Protein AF-A0AA36MWI6-F1 (afdb_monomer_lite)

Radius of gyration: 16.47 Å; chains: 1; bounding box: 40×30×45 Å

Foldseek 3Di:
DDFDWDDDPVDTHGPPDDDDDDDPDPVVLQPAWDKDADPPDPDDGRDQAIFTHRCVVVVVVCVPDHVQDKDKDWDWTFGQDPPPGTDGTDTDMDIDGDPPDDDDDDDDDDDDDD

Structure (mmCIF, N/CA/C/O backbone):
data_AF-A0AA36MWI6-F1
#
_entry.id   AF-A0AA36MWI6-F1
#
loop_
_atom_site.group_PDB
_atom_site.id
_atom_site.type_symbol
_atom_site.label_atom_id
_atom_site.label_alt_id
_atom_site.label_comp_id
_atom_site.label_asym_id
_atom_site.label_entity_id
_atom_site.labe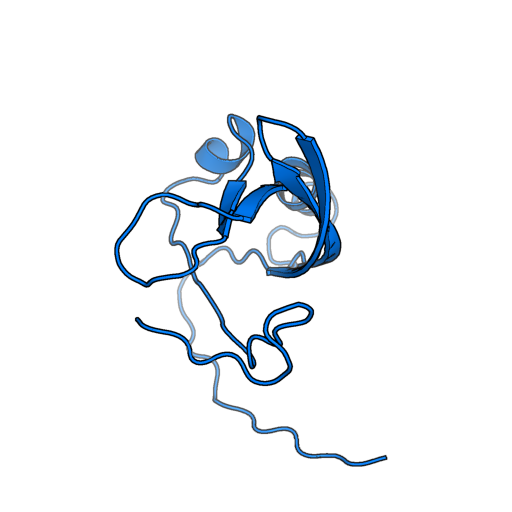l_seq_id
_atom_site.pdbx_PDB_ins_code
_atom_site.Cartn_x
_atom_site.Cartn_y
_atom_site.Cartn_z
_atom_site.occupancy
_atom_site.B_iso_or_equiv
_atom_site.auth_seq_id
_atom_site.auth_comp_id
_atom_site.auth_asym_id
_atom_site.auth_atom_id
_atom_site.pdbx_PDB_model_num
ATOM 1 N N . MET A 1 1 ? -6.947 16.317 -5.201 1.00 39.97 1 MET A N 1
ATOM 2 C CA . MET A 1 1 ? -8.132 15.764 -5.890 1.00 39.97 1 MET A CA 1
ATOM 3 C C . MET A 1 1 ? -8.951 15.053 -4.829 1.00 39.97 1 MET A C 1
ATOM 5 O O . MET A 1 1 ? -8.522 13.991 -4.396 1.00 39.97 1 MET A O 1
ATOM 9 N N . SER A 1 2 ? -10.069 15.639 -4.393 1.00 46.19 2 SER A N 1
ATOM 10 C CA . SER A 1 2 ? -11.003 14.984 -3.466 1.00 46.19 2 SER A CA 1
ATOM 11 C C . SER A 1 2 ? -11.641 13.808 -4.163 1.00 46.19 2 SER A C 1
ATOM 13 O O . SER A 1 2 ? -12.205 13.982 -5.245 1.00 46.19 2 SER A O 1
ATOM 15 N N . GLN A 1 3 ? -11.603 12.630 -3.555 1.00 59.12 3 GLN A N 1
ATOM 16 C CA . GLN A 1 3 ? -12.346 11.487 -4.067 1.00 59.12 3 GLN A CA 1
ATOM 17 C C . GLN A 1 3 ? -13.568 11.233 -3.199 1.00 59.12 3 GLN A C 1
ATOM 19 O O . GLN A 1 3 ? -13.491 11.210 -1.974 1.00 59.12 3 GLN A O 1
ATOM 24 N N . LYS A 1 4 ? -14.713 11.084 -3.864 1.00 57.22 4 LYS A N 1
ATOM 25 C CA . LYS A 1 4 ? -15.965 10.662 -3.246 1.00 57.22 4 LYS A CA 1
ATOM 26 C C . LYS A 1 4 ? -15.960 9.138 -3.217 1.00 57.22 4 LYS A C 1
ATOM 28 O O . LYS A 1 4 ? -15.881 8.526 -4.278 1.00 57.22 4 LYS A O 1
ATOM 33 N N . SER A 1 5 ? -16.022 8.541 -2.0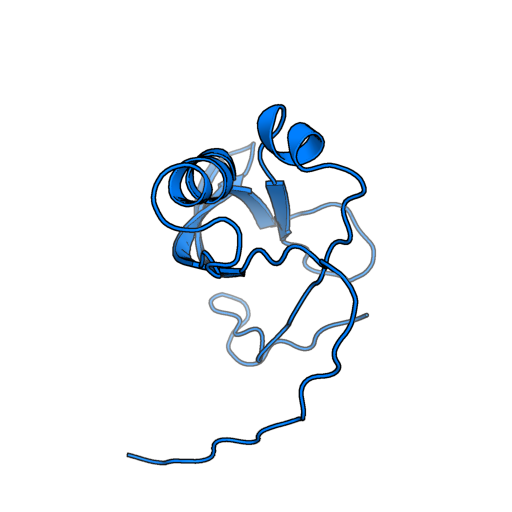33 1.00 63.34 5 SER A N 1
ATOM 34 C CA . SER A 1 5 ? -16.305 7.114 -1.901 1.00 63.34 5 SER A CA 1
ATOM 35 C C . SER A 1 5 ? -17.808 6.862 -2.042 1.00 63.34 5 SER A C 1
ATOM 37 O O . SER A 1 5 ? -18.638 7.682 -1.638 1.00 63.34 5 SER A O 1
ATOM 39 N N . THR A 1 6 ? -18.160 5.729 -2.634 1.00 71.75 6 THR A N 1
ATOM 40 C CA . THR A 1 6 ? -19.489 5.115 -2.531 1.00 71.75 6 THR A CA 1
ATOM 41 C C . THR A 1 6 ? -19.449 4.056 -1.413 1.00 71.75 6 THR A C 1
ATOM 43 O O . THR A 1 6 ? -18.377 3.738 -0.908 1.00 71.75 6 THR A O 1
ATOM 46 N N . GLY A 1 7 ? -20.585 3.534 -0.942 1.00 72.94 7 GLY A N 1
ATOM 47 C CA . GLY A 1 7 ? -20.613 2.561 0.169 1.00 72.94 7 GLY A CA 1
ATOM 48 C C . GLY A 1 7 ? -20.763 3.182 1.565 1.00 72.94 7 GLY A C 1
ATOM 49 O O . GLY A 1 7 ? -21.074 4.366 1.698 1.00 72.94 7 GLY A O 1
ATOM 50 N N . SER A 1 8 ? -20.623 2.361 2.611 1.00 80.56 8 SER A N 1
ATOM 51 C CA . SER A 1 8 ? -20.786 2.804 4.001 1.00 80.56 8 SER A CA 1
ATOM 52 C C . SER A 1 8 ? -19.462 3.299 4.600 1.00 80.56 8 SER A C 1
ATOM 54 O O . SER A 1 8 ? -18.398 2.910 4.118 1.00 80.56 8 SER A O 1
ATOM 56 N N . PRO A 1 9 ? -19.480 4.152 5.642 1.00 73.38 9 PRO A N 1
ATOM 57 C CA . PRO A 1 9 ? -18.256 4.662 6.269 1.00 73.38 9 PRO A CA 1
ATOM 58 C C . PRO A 1 9 ? -17.298 3.564 6.756 1.00 73.38 9 PRO A C 1
ATOM 60 O O . PRO A 1 9 ? -16.085 3.748 6.722 1.00 73.38 9 PRO A O 1
ATOM 63 N N . GLU A 1 10 ? -17.830 2.417 7.183 1.00 79.69 10 GLU A N 1
ATOM 64 C CA . GLU A 1 10 ? -17.061 1.248 7.618 1.00 79.69 10 GLU A CA 1
ATOM 65 C C . GLU A 1 10 ? -16.591 0.331 6.476 1.00 79.69 10 GLU A C 1
ATOM 67 O O . GLU A 1 10 ? -15.699 -0.492 6.683 1.00 79.69 10 GLU A O 1
ATOM 72 N N . ASN A 1 11 ? -17.158 0.470 5.275 1.00 84.12 11 ASN A N 1
ATOM 73 C CA . ASN A 1 11 ? -16.745 -0.259 4.077 1.00 84.12 11 ASN A CA 1
ATOM 74 C C . ASN A 1 11 ? -16.825 0.646 2.832 1.00 84.12 11 ASN A C 1
ATOM 76 O O . ASN A 1 11 ? -17.678 0.437 1.957 1.00 84.12 11 ASN A O 1
ATOM 80 N N . PRO A 1 12 ? -15.977 1.688 2.768 1.00 83.50 12 PRO A N 1
ATOM 81 C CA . PRO A 1 12 ? -15.972 2.618 1.655 1.00 83.50 12 PRO A CA 1
ATOM 82 C C . PRO A 1 12 ? -15.454 1.935 0.388 1.00 83.50 12 PRO A C 1
ATOM 84 O O . PRO A 1 12 ? -14.507 1.150 0.402 1.00 83.50 12 PRO A O 1
ATOM 87 N N . VAL A 1 13 ? -16.062 2.292 -0.733 1.00 83.38 13 VAL A N 1
ATOM 88 C CA . VAL A 1 13 ? -15.680 1.885 -2.078 1.00 83.38 13 VAL A CA 1
ATOM 89 C C . VAL A 1 13 ? -15.135 3.114 -2.790 1.00 83.38 13 VAL A C 1
ATOM 91 O O . VAL A 1 13 ? -15.836 4.106 -2.992 1.00 83.38 13 VAL A O 1
ATOM 94 N N . TRP A 1 14 ? -13.858 3.064 -3.152 1.00 80.75 14 TRP A N 1
ATOM 95 C CA . TRP A 1 14 ? -13.234 4.088 -3.983 1.00 80.75 14 TRP A CA 1
ATOM 96 C C . TRP A 1 14 ? -13.379 3.680 -5.448 1.00 80.75 14 TRP A C 1
ATOM 98 O O . TRP A 1 14 ? -12.778 2.700 -5.887 1.00 80.75 14 TRP A O 1
ATOM 108 N N . ASP A 1 15 ? -14.199 4.412 -6.201 1.00 68.19 15 ASP A N 1
ATOM 109 C CA . ASP A 1 15 ? -14.427 4.119 -7.617 1.00 68.19 15 ASP A CA 1
ATOM 110 C C . ASP A 1 15 ? -13.183 4.435 -8.452 1.00 68.19 15 ASP A C 1
ATOM 112 O O . ASP A 1 15 ? -12.755 5.589 -8.511 1.00 68.19 15 ASP A O 1
ATOM 116 N N . ASN A 1 16 ? -12.641 3.406 -9.123 1.00 63.53 16 ASN A N 1
ATOM 117 C CA . ASN A 1 16 ? -11.633 3.453 -10.197 1.00 63.53 16 ASN A CA 1
ATOM 118 C C . ASN A 1 16 ? -10.573 4.563 -10.070 1.00 63.53 16 ASN A C 1
ATOM 120 O O . ASN A 1 16 ? -10.174 5.193 -11.055 1.00 63.53 16 ASN A O 1
ATOM 124 N N . SER A 1 17 ? -10.100 4.803 -8.852 1.00 66.12 17 SER A N 1
ATOM 125 C CA . SER A 1 17 ? -9.165 5.871 -8.560 1.00 66.12 17 SER A CA 1
ATOM 126 C C . SER A 1 17 ? -7.756 5.453 -8.952 1.00 66.12 17 SER A C 1
ATOM 128 O O . SER A 1 17 ? -7.076 4.699 -8.261 1.00 66.12 17 SER A O 1
ATOM 130 N N . ILE A 1 18 ? -7.302 5.955 -10.098 1.00 69.81 18 ILE A N 1
ATOM 131 C CA . ILE A 1 18 ? -5.926 5.758 -10.547 1.00 69.81 18 ILE A CA 1
ATOM 132 C C . ILE A 1 18 ? -5.080 6.905 -9.998 1.00 69.81 18 ILE A C 1
ATOM 134 O O . ILE A 1 18 ? -5.220 8.053 -10.418 1.00 69.81 18 ILE A O 1
ATOM 138 N N . MET A 1 19 ? -4.178 6.578 -9.077 1.00 75.25 19 MET A N 1
ATOM 139 C CA . MET A 1 19 ? -3.069 7.447 -8.698 1.00 75.25 19 MET A CA 1
ATOM 140 C C . MET A 1 19 ? -1.834 7.025 -9.491 1.00 75.25 19 MET A C 1
ATOM 142 O O . MET A 1 19 ? -1.494 5.847 -9.544 1.00 75.25 19 MET A O 1
ATOM 146 N N . SER A 1 20 ? -1.173 7.985 -10.133 1.00 79.12 20 SER A N 1
ATOM 147 C CA . SER A 1 20 ? 0.093 7.761 -10.834 1.00 79.12 20 SER A CA 1
ATOM 148 C C . SER A 1 20 ? 1.186 8.557 -10.145 1.00 79.12 20 SER A C 1
ATOM 150 O O . SER A 1 20 ? 1.006 9.740 -9.860 1.00 79.12 20 SER A O 1
ATOM 152 N N . ILE A 1 21 ? 2.305 7.895 -9.878 1.00 75.62 21 ILE A N 1
ATOM 153 C CA . ILE A 1 21 ? 3.510 8.511 -9.335 1.00 75.62 21 ILE A CA 1
ATOM 154 C C . ILE A 1 21 ? 4.569 8.363 -10.418 1.00 75.62 21 ILE A C 1
ATOM 156 O O . ILE A 1 21 ? 4.860 7.250 -10.852 1.00 75.62 21 ILE A O 1
ATOM 160 N N . GLU A 1 22 ? 5.087 9.489 -10.901 1.00 78.00 22 GLU A N 1
ATOM 161 C CA . GLU A 1 22 ? 6.224 9.481 -11.814 1.00 78.00 22 GLU A CA 1
ATOM 162 C C . GLU A 1 22 ? 7.505 9.382 -10.990 1.00 78.00 22 GLU A C 1
ATOM 164 O O . GLU A 1 22 ? 7.712 10.146 -10.047 1.00 78.00 22 GLU A O 1
ATOM 169 N N . LEU A 1 23 ? 8.346 8.418 -11.344 1.00 72.88 23 LEU A N 1
ATOM 170 C CA . LEU A 1 23 ? 9.618 8.164 -10.687 1.00 72.88 23 LEU A CA 1
ATOM 171 C C . LEU A 1 23 ? 10.724 8.433 -11.691 1.00 72.88 23 LEU A C 1
ATOM 173 O O . LEU A 1 23 ? 10.626 8.050 -12.858 1.00 72.88 23 LEU A O 1
ATOM 177 N N . THR A 1 24 ? 11.769 9.114 -11.238 1.00 71.25 24 THR A N 1
ATOM 178 C CA . THR A 1 24 ? 12.948 9.385 -12.063 1.00 71.25 24 THR A CA 1
ATOM 179 C C . THR A 1 24 ? 13.840 8.157 -12.203 1.00 71.25 24 THR A C 1
ATOM 181 O O . THR A 1 24 ? 14.555 8.047 -13.193 1.00 71.25 24 THR A O 1
ATOM 184 N N . ASP A 1 25 ? 13.805 7.258 -11.216 1.00 71.19 25 ASP A N 1
ATOM 185 C CA . ASP A 1 25 ? 14.628 6.053 -11.167 1.00 71.19 25 ASP A CA 1
ATOM 186 C C . ASP A 1 25 ? 13.935 4.936 -10.367 1.00 71.19 25 ASP A C 1
ATOM 188 O O . ASP A 1 25 ? 13.308 5.200 -9.338 1.00 71.19 25 ASP A O 1
ATOM 192 N N . ASP A 1 26 ? 14.091 3.693 -10.825 1.00 70.00 26 ASP A N 1
ATOM 193 C CA . ASP A 1 26 ? 13.553 2.481 -10.202 1.00 70.00 26 ASP A CA 1
ATOM 194 C C . ASP A 1 26 ? 14.215 2.217 -8.826 1.00 70.00 26 ASP A C 1
ATOM 196 O O . ASP A 1 26 ? 13.592 1.605 -7.957 1.00 70.00 26 ASP A O 1
ATOM 200 N N . PHE A 1 27 ? 15.437 2.721 -8.577 1.00 71.50 27 PHE A N 1
ATOM 201 C CA . PHE A 1 27 ? 16.121 2.589 -7.275 1.00 71.50 27 PHE A CA 1
ATOM 202 C C . PHE A 1 27 ? 15.337 3.215 -6.112 1.00 71.50 27 PHE A C 1
ATOM 204 O O . PHE A 1 27 ? 15.364 2.697 -5.000 1.00 71.50 27 PHE A O 1
ATOM 211 N N . GLN A 1 28 ? 14.558 4.274 -6.362 1.00 67.12 28 GLN A N 1
ATOM 212 C CA . GLN A 1 28 ? 13.748 4.925 -5.322 1.00 67.12 28 GLN A CA 1
ATOM 213 C C . GLN A 1 28 ? 12.664 4.006 -4.738 1.00 67.12 28 GLN A C 1
ATOM 215 O O . GLN A 1 28 ? 12.155 4.269 -3.651 1.00 67.12 28 GLN A O 1
ATOM 220 N N . LEU A 1 29 ? 12.305 2.939 -5.456 1.00 70.06 29 LEU A N 1
ATOM 221 C CA . LEU A 1 29 ? 11.322 1.951 -5.020 1.00 70.06 29 LEU A CA 1
ATOM 222 C C . LEU A 1 29 ? 11.934 0.770 -4.254 1.00 70.06 29 LEU A C 1
ATOM 224 O O . LEU A 1 29 ? 11.179 -0.053 -3.737 1.00 70.06 29 LEU A O 1
ATOM 228 N N . GLN A 1 30 ? 13.266 0.664 -4.207 1.00 71.94 30 GLN A N 1
ATOM 229 C CA . GLN A 1 30 ? 13.977 -0.438 -3.549 1.00 71.94 30 GLN A CA 1
ATOM 230 C C . GLN A 1 30 ? 14.219 -0.158 -2.063 1.00 71.94 30 GLN A C 1
ATOM 232 O O . GLN A 1 30 ? 14.146 -1.069 -1.249 1.00 71.94 30 GLN A O 1
ATOM 237 N N . ASP A 1 31 ? 14.456 1.103 -1.695 1.00 70.56 31 ASP A N 1
ATOM 238 C CA . ASP A 1 31 ? 14.900 1.435 -0.336 1.00 70.56 31 ASP A CA 1
ATOM 239 C C . ASP A 1 31 ? 13.756 1.557 0.681 1.00 70.56 31 ASP A C 1
ATOM 241 O O . ASP A 1 31 ? 13.964 1.371 1.884 1.00 70.56 31 ASP A O 1
ATOM 245 N N 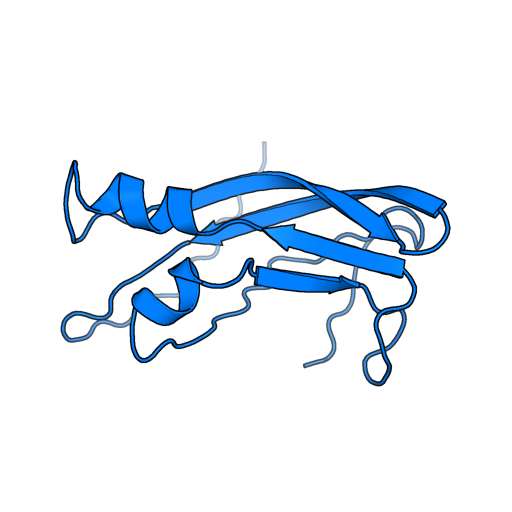. TYR A 1 32 ? 12.540 1.883 0.228 1.00 73.25 32 TYR A N 1
ATOM 246 C CA . TYR A 1 32 ? 11.413 2.152 1.120 1.00 73.25 32 TYR A CA 1
ATOM 247 C C . TYR A 1 32 ? 10.090 1.597 0.581 1.00 73.25 32 TYR A C 1
ATOM 249 O O . TYR A 1 32 ? 9.778 1.766 -0.599 1.00 73.25 32 TYR A O 1
ATOM 257 N N . PRO A 1 33 ? 9.251 0.993 1.447 1.00 79.62 33 PRO A N 1
ATOM 258 C CA . PRO A 1 33 ? 7.919 0.577 1.047 1.00 79.62 33 PRO A CA 1
ATOM 259 C C . PRO A 1 33 ? 7.056 1.798 0.726 1.00 79.62 33 PRO A C 1
ATOM 261 O O . PRO A 1 33 ? 7.104 2.823 1.414 1.00 79.62 33 PRO A O 1
ATOM 264 N N . LEU A 1 34 ? 6.181 1.659 -0.265 1.00 81.12 34 LEU A N 1
ATOM 265 C CA . LEU A 1 34 ? 5.160 2.659 -0.518 1.00 81.12 34 LEU A CA 1
ATOM 266 C C . LEU A 1 34 ? 4.164 2.663 0.641 1.00 81.12 34 LEU A C 1
ATOM 268 O O . LEU A 1 34 ? 3.544 1.643 0.953 1.00 81.12 34 LEU A O 1
ATOM 272 N N . ARG A 1 35 ? 4.000 3.828 1.270 1.00 85.31 35 ARG A N 1
ATOM 273 C CA . ARG A 1 35 ? 3.068 4.028 2.377 1.00 85.31 35 ARG A CA 1
ATOM 274 C C . ARG A 1 35 ? 1.850 4.810 1.905 1.00 85.31 35 ARG A C 1
ATOM 276 O O . ARG A 1 35 ? 1.959 5.984 1.564 1.00 85.31 35 ARG A O 1
ATOM 283 N N . LEU A 1 36 ? 0.686 4.174 1.945 1.00 85.06 36 LEU A N 1
ATOM 284 C CA . LEU A 1 36 ? -0.596 4.830 1.711 1.00 85.06 36 LEU A CA 1
ATOM 285 C C . LEU A 1 36 ? -1.273 5.132 3.039 1.00 85.06 36 LEU A C 1
ATOM 287 O O . LEU A 1 36 ? -1.573 4.210 3.790 1.00 85.06 36 LEU A O 1
ATOM 291 N N . GLY A 1 37 ? -1.525 6.404 3.322 1.00 87.06 37 GLY A N 1
ATOM 292 C CA . GLY A 1 37 ? -2.313 6.818 4.478 1.00 87.06 37 GLY A CA 1
ATOM 293 C C . GLY A 1 37 ? -3.798 6.889 4.146 1.00 87.06 37 GLY A C 1
ATOM 294 O O . GLY A 1 37 ? -4.160 7.431 3.103 1.00 87.06 37 GLY A O 1
ATOM 295 N N . LEU A 1 38 ? -4.646 6.362 5.029 1.00 84.62 38 LEU A N 1
ATOM 296 C CA . LEU A 1 38 ? -6.090 6.529 4.922 1.00 84.62 38 LEU A CA 1
ATOM 297 C C . LEU A 1 38 ? -6.541 7.710 5.788 1.00 84.62 38 LEU A C 1
ATOM 299 O O . LEU A 1 38 ? -6.313 7.711 7.000 1.00 84.62 38 LEU A O 1
ATOM 303 N N . CYS A 1 39 ? -7.175 8.694 5.148 1.00 82.81 39 CYS A N 1
ATOM 304 C CA . CYS A 1 39 ? -7.613 9.940 5.774 1.00 82.81 39 CYS A CA 1
ATOM 305 C C . CYS A 1 39 ? -9.145 10.073 5.735 1.00 82.81 39 CYS A C 1
ATOM 307 O O . CYS A 1 39 ? -9.765 9.775 4.712 1.00 82.81 39 CYS A O 1
ATOM 309 N N . SER A 1 40 ? -9.749 10.576 6.814 1.00 80.81 40 SER A N 1
ATOM 310 C CA . SER A 1 40 ? -11.164 10.987 6.860 1.00 80.81 40 SER A CA 1
ATOM 311 C C . SER A 1 40 ? -11.468 12.237 6.039 1.00 80.81 40 SER A C 1
ATOM 313 O O . SER A 1 40 ? -12.607 12.441 5.619 1.00 80.81 40 SER A O 1
ATOM 315 N N . SER A 1 41 ? -10.465 13.086 5.825 1.00 76.81 41 SER A N 1
ATOM 316 C CA . SER A 1 41 ? -10.596 14.365 5.138 1.00 76.81 41 SER A CA 1
ATOM 317 C C . SER A 1 41 ? -9.476 14.560 4.119 1.00 76.81 41 SER A C 1
ATOM 319 O O . SER A 1 41 ? -8.436 13.903 4.166 1.00 76.81 41 SER A O 1
ATOM 321 N N . GLU A 1 42 ? -9.689 15.480 3.177 1.00 70.19 42 GLU A N 1
ATOM 322 C CA . GLU A 1 42 ? -8.675 15.828 2.173 1.00 70.19 42 GLU A CA 1
ATOM 323 C C . GLU A 1 42 ? -7.424 16.468 2.776 1.00 70.19 42 GLU A C 1
ATOM 325 O O . GLU A 1 42 ? -6.331 16.371 2.220 1.00 70.19 42 GLU A O 1
ATOM 330 N N . THR A 1 43 ? -7.601 17.178 3.889 1.00 72.62 43 THR A N 1
ATOM 331 C CA . THR A 1 43 ? -6.569 17.989 4.522 1.00 72.62 43 THR A CA 1
ATOM 332 C C . THR A 1 43 ? -6.360 17.485 5.937 1.00 72.62 43 THR A C 1
ATOM 334 O O . THR A 1 43 ? -7.090 17.851 6.857 1.00 72.62 43 THR A O 1
ATOM 337 N N . GLY A 1 44 ? -5.354 16.641 6.120 1.00 72.75 44 GLY A N 1
ATOM 338 C CA . GLY A 1 44 ? -5.020 16.120 7.434 1.00 72.75 44 GLY A CA 1
ATOM 339 C C . GLY A 1 44 ? -4.041 14.956 7.365 1.00 72.75 44 GLY A C 1
ATOM 340 O O . GLY A 1 44 ? -3.847 14.370 6.295 1.00 72.75 44 GLY A O 1
ATOM 341 N N . PRO A 1 45 ? -3.393 14.632 8.494 1.00 76.94 45 PRO A N 1
ATOM 342 C CA . PRO A 1 45 ? -2.622 13.407 8.596 1.00 76.94 45 PRO A CA 1
ATOM 343 C C . PRO A 1 45 ? -3.555 12.183 8.511 1.00 76.94 45 PRO A C 1
ATOM 345 O O . PRO A 1 45 ? -4.734 12.291 8.855 1.00 76.94 45 PRO A O 1
ATOM 348 N N . PRO A 1 46 ? -3.034 11.014 8.107 1.00 80.06 46 PRO A N 1
ATOM 349 C CA . PRO A 1 46 ? -3.792 9.767 8.135 1.00 80.06 46 PRO A CA 1
ATOM 350 C C . PRO A 1 46 ? -4.283 9.447 9.548 1.00 80.06 46 PRO A C 1
ATOM 352 O O . PRO A 1 46 ? -3.486 9.411 10.486 1.00 80.06 46 PRO A O 1
ATOM 355 N N . ASP A 1 47 ? -5.578 9.190 9.690 1.00 83.06 47 ASP A N 1
ATOM 356 C CA . ASP A 1 47 ? -6.268 8.977 10.967 1.00 83.06 47 ASP A CA 1
ATOM 357 C C . ASP A 1 47 ? -6.902 7.583 11.090 1.00 83.06 47 ASP A C 1
ATOM 359 O O . ASP A 1 47 ? -7.180 7.120 12.197 1.00 83.06 47 ASP A O 1
ATOM 363 N N . TYR A 1 48 ? -7.052 6.865 9.975 1.00 82.56 48 TYR A N 1
ATOM 364 C CA . TYR A 1 48 ? -7.499 5.467 9.971 1.00 82.56 48 TYR A CA 1
ATOM 365 C C . TYR A 1 48 ? -6.360 4.451 9.870 1.00 82.56 48 TYR A C 1
ATOM 367 O O . TYR A 1 48 ? -6.592 3.247 9.983 1.00 82.56 48 TYR A O 1
ATOM 375 N N . GLY A 1 49 ? -5.131 4.928 9.677 1.00 86.88 49 GLY A N 1
ATOM 376 C CA . GLY A 1 49 ? -3.940 4.100 9.565 1.00 86.88 49 GLY A CA 1
ATOM 377 C C . GLY A 1 49 ? -3.285 4.180 8.192 1.00 86.88 49 GLY A C 1
ATOM 378 O O . GLY A 1 49 ? -3.507 5.110 7.414 1.00 86.88 49 GLY A O 1
ATOM 379 N N . PHE A 1 50 ? -2.428 3.208 7.910 1.00 89.12 50 PHE A N 1
ATOM 380 C CA . PHE A 1 50 ? -1.641 3.149 6.694 1.00 89.12 50 PHE A CA 1
ATOM 381 C C . PHE A 1 50 ? -1.472 1.723 6.178 1.00 89.12 50 PHE A C 1
ATOM 383 O O . PHE A 1 50 ? -1.428 0.752 6.931 1.00 89.12 50 PHE A O 1
ATOM 390 N N . VAL A 1 51 ? -1.330 1.617 4.866 1.00 89.19 51 VAL A N 1
ATOM 391 C CA . VAL A 1 51 ? -0.941 0.397 4.169 1.00 89.19 51 VAL A CA 1
ATOM 392 C C . VAL A 1 51 ? 0.516 0.550 3.744 1.00 89.19 51 VAL A C 1
ATOM 394 O O . VAL A 1 51 ? 0.895 1.596 3.220 1.00 89.19 51 VAL A O 1
ATOM 397 N N . MET A 1 52 ? 1.332 -0.477 3.983 1.00 87.00 52 MET A N 1
ATOM 398 C CA . MET A 1 52 ? 2.716 -0.542 3.507 1.00 87.00 52 MET A CA 1
ATOM 399 C C . MET A 1 52 ? 2.823 -1.583 2.407 1.00 87.00 52 MET A C 1
ATOM 401 O O . MET A 1 52 ? 2.367 -2.714 2.578 1.00 87.00 52 MET A O 1
ATOM 405 N N . ILE A 1 53 ? 3.431 -1.205 1.291 1.00 82.19 53 ILE A N 1
ATOM 406 C CA . ILE A 1 53 ? 3.570 -2.070 0.126 1.00 82.19 53 ILE A CA 1
ATOM 407 C C . ILE A 1 53 ? 5.037 -2.133 -0.244 1.00 82.19 53 ILE A C 1
ATOM 409 O O . ILE A 1 53 ? 5.644 -1.120 -0.584 1.00 82.19 53 ILE A O 1
ATOM 413 N N . ASN A 1 54 ? 5.597 -3.337 -0.172 1.00 80.69 54 ASN A N 1
ATOM 414 C CA . ASN A 1 54 ? 6.935 -3.591 -0.672 1.00 80.69 54 ASN A CA 1
ATOM 415 C C . ASN A 1 54 ? 6.868 -3.745 -2.199 1.00 80.69 54 ASN A C 1
ATOM 417 O O . ASN A 1 54 ? 6.217 -4.658 -2.713 1.00 80.69 54 ASN A O 1
ATOM 421 N N . LEU A 1 55 ? 7.520 -2.825 -2.906 1.00 76.75 55 LEU A N 1
ATOM 422 C CA . LEU A 1 55 ? 7.542 -2.783 -4.363 1.00 76.75 55 LEU A CA 1
ATOM 423 C C . LEU A 1 55 ? 8.699 -3.591 -4.965 1.00 76.75 55 LEU A C 1
ATOM 425 O O . LEU A 1 55 ? 8.686 -3.819 -6.170 1.00 76.75 55 LEU A O 1
ATOM 429 N N . GLU A 1 56 ? 9.627 -4.119 -4.159 1.00 76.50 56 GLU A N 1
ATOM 430 C CA . GLU A 1 56 ? 10.730 -4.979 -4.616 1.00 76.50 56 GLU A CA 1
ATOM 431 C C . GLU A 1 56 ? 10.234 -6.144 -5.477 1.00 76.50 56 GLU A C 1
ATOM 433 O O . GLU A 1 56 ? 10.813 -6.448 -6.513 1.00 76.50 56 GLU A O 1
ATOM 438 N N . GLN A 1 57 ? 9.122 -6.780 -5.096 1.00 70.06 57 GLN A N 1
ATOM 439 C CA . GLN A 1 57 ? 8.541 -7.892 -5.858 1.00 70.06 57 GLN A CA 1
ATOM 440 C C . GLN A 1 57 ? 8.112 -7.467 -7.272 1.00 70.06 57 GLN A C 1
ATOM 442 O O . GLN A 1 57 ? 8.207 -8.251 -8.215 1.00 70.06 57 GLN A O 1
ATOM 447 N N . ILE A 1 58 ? 7.672 -6.217 -7.437 1.00 70.62 58 ILE A N 1
ATOM 448 C CA . ILE A 1 58 ? 7.274 -5.653 -8.733 1.00 70.62 58 ILE A CA 1
ATOM 449 C C . ILE A 1 58 ? 8.509 -5.283 -9.570 1.00 70.62 58 ILE A C 1
ATOM 451 O O . ILE A 1 58 ? 8.469 -5.350 -10.796 1.00 70.62 58 ILE A O 1
ATOM 455 N N . LEU A 1 59 ? 9.617 -4.930 -8.916 1.00 69.94 59 LEU A N 1
ATOM 456 C CA . LEU A 1 59 ? 10.882 -4.602 -9.574 1.00 69.94 59 LEU A CA 1
ATOM 457 C C . LEU A 1 59 ? 11.653 -5.859 -10.012 1.00 69.94 59 LEU A C 1
ATOM 459 O O . LEU A 1 59 ? 12.178 -5.883 -11.121 1.00 69.94 59 LEU A O 1
ATOM 463 N N . HIS A 1 60 ? 11.693 -6.906 -9.179 1.00 66.56 60 HIS A N 1
ATOM 464 C CA . HIS A 1 60 ? 12.458 -8.136 -9.433 1.00 66.56 60 HIS A CA 1
ATOM 465 C C . HIS A 1 60 ? 11.788 -9.091 -10.428 1.00 66.56 60 HIS A C 1
ATOM 467 O O . HIS A 1 60 ? 12.469 -9.701 -11.248 1.00 66.56 60 HIS A O 1
ATOM 473 N N . SER A 1 61 ? 10.454 -9.187 -10.422 1.00 61.72 61 SER A N 1
ATOM 474 C CA . SER A 1 61 ? 9.716 -9.988 -11.422 1.00 61.72 61 SER A CA 1
ATOM 475 C C . SER A 1 61 ? 9.976 -9.531 -12.861 1.00 61.72 61 SER A C 1
ATOM 477 O O . SER A 1 61 ? 9.829 -10.297 -13.806 1.00 61.72 61 SER A O 1
ATOM 479 N N . ARG A 1 62 ? 10.429 -8.290 -13.025 1.00 59.03 62 ARG A N 1
ATOM 480 C CA . ARG A 1 62 ? 10.704 -7.663 -14.311 1.00 59.03 62 ARG A CA 1
ATOM 481 C C . ARG A 1 62 ? 12.087 -7.973 -14.879 1.00 59.03 62 ARG A C 1
ATOM 483 O O . ARG A 1 62 ? 12.267 -7.963 -16.092 1.00 59.03 62 ARG A O 1
ATOM 490 N N . THR A 1 63 ? 13.076 -8.222 -14.022 1.00 55.34 63 THR A N 1
ATOM 491 C CA . THR A 1 63 ? 14.448 -8.518 -14.465 1.00 55.34 63 THR A CA 1
ATOM 492 C C . THR A 1 63 ? 14.594 -9.906 -15.080 1.00 55.34 63 THR A C 1
ATOM 494 O O . THR A 1 63 ? 15.573 -10.148 -15.779 1.00 55.34 63 THR A O 1
ATOM 497 N N . GLU A 1 64 ? 13.640 -10.808 -14.837 1.00 56.94 64 GLU A N 1
ATOM 498 C CA . GLU A 1 64 ? 13.764 -12.218 -15.220 1.00 56.94 64 GLU A CA 1
ATOM 499 C C . GLU A 1 64 ? 13.032 -12.591 -16.517 1.00 56.94 64 GLU A C 1
ATOM 501 O O . GLU A 1 64 ? 13.429 -13.563 -17.157 1.00 56.94 64 GLU A O 1
ATOM 506 N N . VAL A 1 65 ? 11.994 -11.847 -16.923 1.00 55.56 65 VAL A N 1
ATOM 507 C CA . VAL A 1 65 ? 11.070 -12.299 -17.983 1.00 55.56 65 VAL A CA 1
ATOM 508 C C . VAL A 1 65 ? 11.059 -11.366 -19.199 1.00 55.56 65 VAL A C 1
ATOM 510 O O . VAL A 1 65 ? 11.352 -11.831 -20.299 1.00 55.56 65 VAL A O 1
ATOM 513 N N . ASP A 1 66 ? 10.794 -10.065 -19.023 1.00 60.41 66 ASP A N 1
ATOM 514 C CA . ASP A 1 66 ? 10.830 -9.053 -20.093 1.00 60.41 66 ASP A CA 1
ATOM 515 C C . ASP A 1 66 ? 10.827 -7.621 -19.489 1.00 60.41 66 ASP A C 1
ATOM 517 O O . ASP A 1 66 ? 9.948 -7.284 -18.689 1.00 60.41 66 ASP A O 1
ATOM 521 N N . PRO A 1 67 ? 11.789 -6.739 -19.838 1.00 60.97 67 PRO A N 1
ATOM 522 C CA . PRO A 1 67 ? 11.838 -5.364 -19.334 1.00 60.97 67 PRO A CA 1
ATOM 523 C C . PRO A 1 67 ? 10.626 -4.500 -19.727 1.00 60.97 67 PRO A C 1
ATOM 525 O O . PRO A 1 67 ? 10.358 -3.510 -19.037 1.00 60.97 67 PRO A O 1
ATOM 528 N N . ASP A 1 68 ? 9.883 -4.852 -20.776 1.00 62.09 68 ASP A N 1
ATOM 529 C CA . ASP A 1 68 ? 8.668 -4.152 -21.210 1.00 62.09 68 ASP A CA 1
ATOM 530 C C . ASP A 1 68 ? 7.379 -4.790 -20.663 1.00 62.09 68 ASP A C 1
ATOM 532 O O . ASP A 1 68 ? 6.284 -4.243 -20.843 1.00 62.09 68 ASP A O 1
ATOM 536 N N . GLU A 1 69 ? 7.486 -5.903 -19.928 1.00 65.12 69 GLU A N 1
ATOM 537 C CA . GLU A 1 69 ? 6.333 -6.548 -19.315 1.00 65.12 69 GLU A CA 1
ATOM 538 C C . GLU A 1 69 ? 5.735 -5.672 -18.217 1.00 65.12 69 GLU A C 1
ATOM 540 O O . GLU A 1 69 ? 6.401 -5.163 -17.304 1.00 65.12 69 GLU A O 1
ATOM 545 N N . VAL A 1 70 ? 4.418 -5.498 -18.310 1.00 66.25 70 VAL A N 1
ATOM 546 C CA . VAL A 1 70 ? 3.683 -4.756 -17.306 1.00 66.25 70 VAL A CA 1
ATOM 547 C C . VAL A 1 70 ? 3.396 -5.648 -16.109 1.00 66.25 70 VAL A C 1
ATOM 549 O O . VAL A 1 70 ? 2.407 -6.381 -16.075 1.00 66.25 70 VAL A O 1
ATOM 552 N N . VAL A 1 71 ? 4.220 -5.500 -15.080 1.00 73.06 71 VAL A N 1
ATOM 553 C CA . VAL A 1 71 ? 3.996 -6.159 -13.799 1.00 73.06 71 VAL A CA 1
ATOM 554 C C . VAL A 1 71 ? 2.848 -5.477 -13.056 1.00 73.06 71 VAL A C 1
ATOM 556 O O . VAL A 1 71 ? 2.820 -4.251 -12.877 1.00 73.06 71 VAL A O 1
ATOM 559 N N . SER A 1 72 ? 1.889 -6.287 -12.603 1.00 77.75 72 SER A N 1
ATOM 560 C CA . SER A 1 72 ? 0.774 -5.824 -11.783 1.00 77.75 72 SER A CA 1
ATOM 561 C C . SER A 1 72 ? 0.562 -6.693 -10.550 1.00 77.75 72 SER A C 1
ATOM 563 O O . SER A 1 72 ? 0.776 -7.902 -10.574 1.00 77.75 72 SER A O 1
ATOM 565 N N . MET A 1 73 ? 0.123 -6.063 -9.464 1.00 80.81 73 MET A N 1
ATOM 566 C CA . MET A 1 73 ? -0.227 -6.722 -8.210 1.00 80.81 73 MET A CA 1
ATOM 567 C C . MET A 1 73 ? -1.613 -6.254 -7.788 1.00 80.81 73 MET A C 1
ATOM 569 O O . MET A 1 73 ? -1.881 -5.058 -7.800 1.00 80.81 73 MET A O 1
ATOM 573 N N . LYS A 1 74 ? -2.495 -7.168 -7.385 1.00 85.75 74 LYS A N 1
ATOM 574 C CA . LYS A 1 74 ? -3.815 -6.834 -6.839 1.00 85.75 74 LYS A CA 1
ATOM 575 C C . LYS A 1 74 ? -4.109 -7.718 -5.641 1.00 85.75 74 LYS A C 1
ATOM 577 O O . LYS A 1 74 ? -3.921 -8.928 -5.711 1.00 85.75 74 LYS A O 1
ATOM 582 N N . GLY A 1 75 ? -4.607 -7.127 -4.562 1.00 87.81 75 GLY A N 1
ATOM 583 C CA . GLY A 1 75 ? -4.928 -7.895 -3.368 1.00 87.81 75 GLY A CA 1
ATOM 584 C C . GLY A 1 75 ? -5.479 -7.062 -2.225 1.00 87.81 75 GLY A C 1
ATOM 585 O O . GLY A 1 75 ? -5.589 -5.839 -2.307 1.00 87.81 75 GLY A O 1
ATOM 586 N N . TRP A 1 76 ? -5.838 -7.769 -1.157 1.00 90.25 76 TRP A N 1
ATOM 587 C CA . TRP A 1 76 ? -6.229 -7.177 0.113 1.00 90.25 76 TRP A CA 1
ATOM 588 C C . TRP A 1 76 ? -4.996 -6.945 0.972 1.00 90.25 76 TRP A C 1
ATOM 590 O O . TRP A 1 76 ? -4.334 -7.899 1.379 1.00 90.25 76 TRP A O 1
ATOM 600 N N . PHE A 1 77 ? -4.726 -5.686 1.284 1.00 89.00 77 PHE A N 1
ATOM 601 C CA . PHE A 1 77 ? -3.593 -5.287 2.102 1.00 89.00 77 PHE A CA 1
ATOM 602 C C . PHE A 1 77 ? -4.060 -4.888 3.502 1.00 89.00 77 PHE A C 1
ATOM 604 O O . PHE A 1 77 ? -5.085 -4.215 3.626 1.00 89.00 77 PHE A O 1
ATOM 611 N N . PRO A 1 78 ? -3.347 -5.294 4.563 1.00 91.31 78 PRO A N 1
ATOM 612 C CA . PRO A 1 78 ? -3.692 -4.922 5.929 1.00 91.31 78 PRO A CA 1
ATOM 613 C C . PRO A 1 78 ? -3.556 -3.412 6.152 1.00 91.31 78 PRO A C 1
ATOM 615 O O . PRO A 1 78 ? -2.563 -2.798 5.760 1.00 91.31 78 PRO A O 1
ATOM 618 N N . LEU A 1 79 ? -4.557 -2.835 6.815 1.00 90.12 79 LEU A N 1
ATOM 619 C CA . LEU A 1 79 ? -4.539 -1.457 7.293 1.00 90.12 79 LEU A CA 1
ATOM 620 C C . LEU A 1 79 ? -3.973 -1.436 8.715 1.00 90.12 79 LEU A C 1
ATOM 622 O O . LEU A 1 79 ? -4.591 -1.979 9.637 1.00 90.12 79 LEU A O 1
ATOM 626 N N . PHE A 1 80 ? -2.803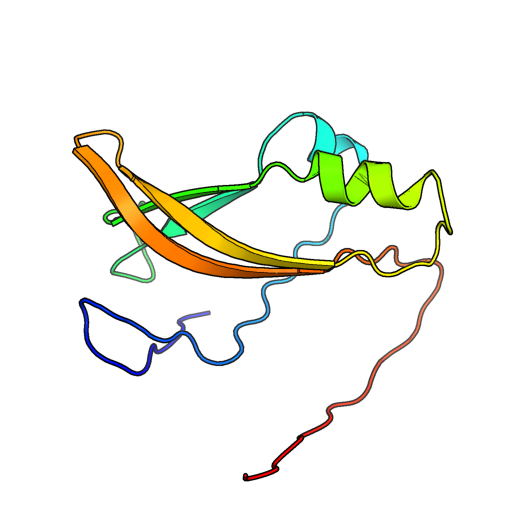 -0.824 8.874 1.00 89.44 80 PHE A N 1
ATOM 627 C CA . PHE A 1 80 ? -2.097 -0.724 10.145 1.00 89.44 80 PHE A CA 1
ATOM 628 C C . PHE A 1 80 ? -2.339 0.621 10.818 1.00 89.44 80 PHE A C 1
ATOM 630 O O . PHE A 1 80 ? -2.215 1.672 10.199 1.00 89.44 80 PHE A O 1
ATOM 637 N N . ASP A 1 81 ? -2.599 0.589 12.114 1.00 83.25 81 ASP A N 1
ATOM 638 C CA . ASP A 1 81 ? -2.623 1.746 12.998 1.00 83.25 81 ASP A CA 1
ATOM 639 C C . ASP A 1 81 ? -1.535 1.558 14.061 1.00 83.25 81 ASP A C 1
ATOM 641 O O . ASP A 1 81 ? -1.397 0.483 14.651 1.00 83.25 81 ASP A O 1
ATOM 645 N N . THR A 1 82 ? -0.762 2.615 14.311 1.00 72.44 82 THR A N 1
ATOM 646 C CA . THR A 1 82 ? 0.312 2.630 15.310 1.00 72.44 82 THR A CA 1
ATOM 647 C C . THR A 1 82 ? -0.172 2.293 16.719 1.00 72.44 82 THR A C 1
ATOM 649 O O . THR A 1 82 ? 0.627 1.831 17.526 1.00 72.44 82 THR A O 1
ATOM 652 N N . MET A 1 83 ? -1.454 2.516 17.024 1.00 76.56 83 MET A N 1
ATOM 653 C CA . MET A 1 83 ? -2.004 2.313 18.368 1.00 76.56 83 MET A CA 1
ATOM 654 C C . MET A 1 83 ? -2.609 0.925 18.592 1.00 76.56 83 MET A C 1
ATOM 656 O O . MET A 1 83 ? -2.591 0.425 19.713 1.00 76.56 83 MET A O 1
ATOM 660 N N . THR A 1 84 ? -3.184 0.312 17.557 1.00 77.50 84 THR A N 1
ATOM 661 C CA . THR A 1 84 ? -4.052 -0.874 17.709 1.00 77.50 84 THR A CA 1
ATOM 662 C C . THR A 1 84 ? -3.649 -2.058 16.830 1.00 77.50 84 THR A C 1
ATOM 664 O O . THR A 1 84 ? -4.239 -3.131 16.942 1.00 77.50 84 THR A O 1
ATOM 667 N N . GLY A 1 85 ? -2.625 -1.909 15.984 1.00 82.75 85 GLY A N 1
ATOM 668 C CA . GLY A 1 85 ? -2.195 -2.960 15.066 1.00 82.75 85 GLY A CA 1
ATOM 669 C C . GLY A 1 85 ? -3.056 -2.994 13.803 1.00 82.75 85 GLY A C 1
ATOM 670 O O . GLY A 1 85 ? -3.205 -1.979 13.129 1.00 82.75 85 GLY A O 1
ATOM 671 N N . VAL A 1 86 ? -3.586 -4.162 13.429 1.00 83.94 86 VAL A N 1
ATOM 672 C CA . VAL A 1 86 ? -4.370 -4.321 12.190 1.00 83.94 86 VAL A CA 1
ATOM 673 C C . VAL A 1 86 ? -5.841 -3.995 12.444 1.00 83.94 86 VAL A C 1
ATOM 675 O O . VAL A 1 86 ? -6.496 -4.681 13.225 1.00 83.94 86 VAL A O 1
ATOM 678 N N . ARG A 1 87 ? -6.380 -2.990 11.743 1.00 83.31 87 ARG A N 1
ATOM 679 C CA . ARG A 1 87 ? -7.775 -2.524 11.905 1.00 83.31 87 ARG A CA 1
ATOM 680 C C . ARG A 1 87 ? -8.721 -2.945 10.787 1.00 83.31 87 ARG A C 1
ATOM 682 O O . ARG A 1 87 ? -9.931 -2.804 10.922 1.00 83.31 87 ARG A O 1
ATOM 689 N N . GLY A 1 88 ? -8.183 -3.443 9.681 1.00 87.50 88 GLY A N 1
ATOM 690 C CA . GLY A 1 88 ? -8.967 -3.783 8.502 1.00 87.50 88 GLY A CA 1
ATOM 691 C C . GLY A 1 88 ? -8.083 -4.145 7.322 1.00 87.50 88 GLY A C 1
ATOM 692 O O . GLY A 1 88 ? -6.889 -4.419 7.480 1.00 87.50 88 GLY A O 1
ATOM 693 N N . ARG A 1 89 ? -8.679 -4.163 6.129 1.00 89.44 89 ARG A N 1
ATOM 694 C CA . ARG A 1 89 ? -7.970 -4.417 4.875 1.00 89.44 89 ARG A CA 1
ATOM 695 C C . ARG A 1 89 ? -8.484 -3.489 3.782 1.00 89.44 89 ARG A C 1
ATOM 697 O O . ARG A 1 89 ? -9.667 -3.175 3.760 1.00 89.44 89 ARG A O 1
ATOM 704 N N . ILE A 1 90 ? -7.604 -3.099 2.868 1.00 87.88 90 ILE A N 1
ATOM 705 C CA . ILE A 1 90 ? -7.935 -2.309 1.679 1.00 87.88 90 ILE A CA 1
ATOM 706 C C . ILE A 1 90 ? -7.649 -3.149 0.441 1.00 87.88 90 ILE A C 1
ATOM 708 O O . ILE A 1 90 ? -6.595 -3.778 0.341 1.00 87.88 90 ILE A O 1
ATOM 712 N N . LEU A 1 91 ? -8.585 -3.154 -0.505 1.00 88.50 91 LEU A N 1
ATOM 713 C CA . LEU A 1 91 ? -8.359 -3.721 -1.825 1.00 88.50 91 LEU A CA 1
ATOM 714 C C . LEU A 1 91 ? -7.612 -2.691 -2.671 1.00 88.50 91 LEU A C 1
ATOM 716 O O . LEU A 1 91 ? -8.151 -1.627 -2.960 1.00 88.50 91 LEU A O 1
ATOM 720 N N . ALA A 1 92 ? -6.386 -3.008 -3.076 1.00 86.12 92 ALA A N 1
ATOM 721 C CA . ALA A 1 92 ? -5.584 -2.138 -3.930 1.00 86.12 92 ALA A CA 1
ATOM 722 C C . ALA A 1 92 ? -5.002 -2.916 -5.112 1.00 86.12 92 ALA A C 1
ATOM 724 O O . ALA A 1 92 ? -4.811 -4.135 -5.047 1.00 86.12 92 ALA A O 1
ATOM 725 N N . ALA A 1 93 ? -4.725 -2.193 -6.195 1.00 85.69 93 ALA A N 1
ATOM 726 C CA . ALA A 1 93 ? -4.031 -2.708 -7.361 1.00 85.69 93 ALA A CA 1
ATOM 727 C C . ALA A 1 93 ? -2.904 -1.754 -7.765 1.00 85.69 93 ALA A C 1
ATOM 729 O O . ALA A 1 93 ? -3.056 -0.537 -7.707 1.00 85.69 93 ALA A O 1
ATOM 730 N N . TRP A 1 94 ? -1.793 -2.331 -8.200 1.00 81.31 94 TRP A N 1
ATOM 731 C CA . TRP A 1 94 ? -0.553 -1.656 -8.545 1.00 81.31 94 TRP A CA 1
ATOM 732 C C . TRP A 1 94 ? -0.140 -2.096 -9.929 1.00 81.31 94 TRP A C 1
ATOM 734 O O . TRP A 1 94 ? -0.253 -3.276 -10.264 1.00 81.31 94 TRP A O 1
ATOM 744 N N . LYS A 1 95 ? 0.332 -1.150 -10.731 1.00 80.12 95 LYS A N 1
ATOM 745 C CA . LYS A 1 95 ? 0.809 -1.417 -12.080 1.00 80.12 95 LYS A CA 1
ATOM 746 C C . LYS A 1 95 ? 2.016 -0.534 -12.338 1.00 80.12 95 LYS A C 1
ATOM 748 O O . LYS A 1 95 ? 1.915 0.684 -12.214 1.00 80.12 95 LYS A O 1
ATOM 753 N N . HIS A 1 96 ? 3.144 -1.154 -12.652 1.00 75.81 96 HIS A N 1
ATOM 754 C CA . HIS A 1 96 ? 4.369 -0.438 -12.972 1.00 75.81 96 HIS A CA 1
ATOM 755 C C . HIS A 1 96 ? 4.524 -0.304 -14.487 1.00 75.81 96 HIS A C 1
ATOM 757 O O . HIS A 1 96 ? 4.234 -1.237 -15.232 1.00 75.81 96 HIS A O 1
ATOM 763 N N . PHE A 1 97 ? 4.994 0.853 -14.947 1.00 71.38 97 PHE A N 1
ATOM 764 C CA . PHE A 1 97 ? 5.250 1.118 -16.359 1.00 71.38 97 PHE A CA 1
ATOM 765 C C . PHE A 1 97 ? 6.596 1.842 -16.483 1.00 71.38 97 PHE A C 1
ATOM 767 O O . PHE A 1 97 ? 6.714 2.948 -15.956 1.00 71.38 97 PHE A O 1
ATOM 774 N N . ARG A 1 98 ? 7.588 1.318 -17.228 1.00 63.56 98 ARG A N 1
ATOM 775 C CA . ARG A 1 98 ? 8.623 2.234 -17.753 1.00 63.56 98 ARG A CA 1
ATOM 776 C C . ARG A 1 98 ? 8.045 2.974 -18.933 1.00 63.56 98 ARG A C 1
ATOM 778 O O . ARG A 1 98 ? 7.563 2.366 -19.884 1.00 63.56 98 ARG A O 1
ATOM 785 N N . ARG A 1 99 ? 8.221 4.289 -18.932 1.00 57.56 99 ARG A N 1
ATOM 786 C CA . ARG A 1 99 ? 8.194 5.055 -20.173 1.00 57.56 99 ARG A CA 1
ATOM 787 C C . ARG A 1 99 ? 9.535 4.894 -20.888 1.00 57.56 99 ARG A C 1
ATOM 789 O O . ARG A 1 99 ? 10.441 5.695 -20.693 1.00 57.56 99 ARG A O 1
ATOM 796 N N . GLY A 1 100 ? 9.644 3.883 -21.742 1.00 47.44 100 GLY A N 1
ATOM 797 C CA . GLY A 1 100 ? 10.520 3.952 -22.908 1.00 47.44 100 GLY A CA 1
ATOM 798 C C . GLY A 1 100 ? 9.750 4.642 -24.032 1.00 47.44 100 GLY 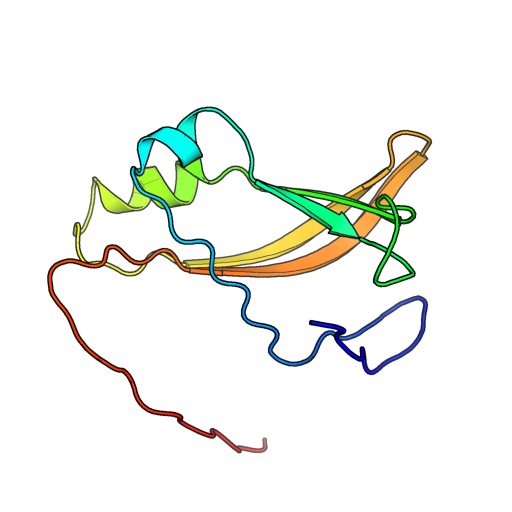A C 1
ATOM 799 O O . GLY A 1 100 ? 8.810 4.066 -24.553 1.00 47.44 100 GLY A O 1
ATOM 800 N N . ALA A 1 101 ? 10.085 5.899 -24.337 1.00 38.06 101 ALA A N 1
ATOM 801 C CA . ALA A 1 101 ? 9.660 6.629 -25.539 1.00 38.06 101 ALA A CA 1
ATOM 802 C C . ALA A 1 101 ? 8.186 6.468 -25.989 1.00 38.06 101 ALA A C 1
ATOM 804 O O . ALA A 1 101 ? 7.903 5.804 -26.976 1.00 38.06 101 ALA A O 1
ATOM 805 N N . GLY A 1 102 ? 7.279 7.217 -25.346 1.00 41.16 102 GLY A N 1
ATOM 806 C CA . GLY A 1 102 ? 5.966 7.573 -25.898 1.00 41.16 102 GLY A CA 1
ATOM 807 C C . GLY A 1 102 ? 4.947 6.434 -25.993 1.00 41.16 102 GLY A C 1
ATOM 808 O O . GLY A 1 102 ? 5.272 5.308 -26.294 1.00 41.16 102 GLY A O 1
ATOM 809 N N . TYR A 1 103 ? 3.695 6.737 -25.662 1.00 36.62 103 TYR A N 1
ATOM 810 C CA . TYR A 1 103 ? 2.475 6.480 -26.442 1.00 36.62 103 TYR A CA 1
ATOM 811 C C . TYR A 1 103 ? 1.267 6.684 -25.516 1.00 36.62 103 TYR A C 1
ATOM 813 O O . TYR A 1 103 ? 1.237 6.254 -24.362 1.00 36.62 103 TYR A O 1
ATOM 821 N N . LYS A 1 104 ? 0.278 7.418 -26.037 1.00 36.72 104 LYS A N 1
ATOM 822 C CA . LYS A 1 104 ? -1.052 7.603 -25.444 1.00 36.72 104 LYS A CA 1
ATOM 823 C C . LYS A 1 104 ? -1.803 6.275 -25.479 1.00 36.72 104 LYS A C 1
ATOM 825 O O . LYS A 1 104 ? -1.769 5.609 -26.510 1.00 36.72 104 LYS A O 1
ATOM 830 N N . PHE A 1 105 ? -2.588 5.978 -24.445 1.00 35.47 105 PHE A N 1
ATOM 831 C CA . PHE A 1 105 ? -3.610 4.933 -24.534 1.00 35.47 105 PHE A CA 1
ATOM 832 C C . PHE A 1 105 ? -5.022 5.493 -24.333 1.00 35.47 105 PHE A C 1
ATOM 834 O O . PHE A 1 105 ? -5.208 6.422 -23.541 1.00 35.47 105 PHE A O 1
ATOM 841 N N . PRO A 1 106 ? -6.004 4.978 -25.096 1.00 35.69 106 PRO A N 1
ATOM 842 C CA . PRO A 1 106 ? -7.353 5.516 -25.145 1.00 35.69 106 PRO A CA 1
ATOM 843 C C . PRO A 1 106 ? -8.185 5.086 -23.936 1.00 35.69 106 PRO A C 1
ATOM 845 O O . PRO A 1 106 ? -8.052 3.976 -23.421 1.00 35.69 106 PRO A O 1
ATOM 848 N N . LEU A 1 107 ? -9.112 5.969 -23.560 1.00 36.59 107 LEU A N 1
ATOM 849 C CA . LEU A 1 107 ? -10.306 5.645 -22.786 1.00 36.59 107 LEU A CA 1
ATOM 850 C C . LEU A 1 107 ? -10.973 4.396 -23.379 1.00 36.59 107 LEU A C 1
ATOM 852 O O . LEU A 1 107 ? -11.376 4.408 -24.544 1.00 36.59 107 LEU A O 1
ATOM 856 N N . ARG A 1 108 ? -11.142 3.344 -22.575 1.00 33.78 108 ARG A N 1
ATOM 857 C CA . ARG A 1 108 ? -12.169 2.335 -22.836 1.00 33.78 108 ARG A CA 1
ATOM 858 C C . ARG A 1 108 ? -13.027 2.121 -21.602 1.00 33.78 108 ARG A C 1
ATOM 860 O O . ARG A 1 108 ? -12.602 1.573 -20.592 1.00 33.78 108 ARG A O 1
ATOM 867 N N . GLN A 1 109 ? -14.254 2.598 -21.751 1.00 39.75 109 GLN A N 1
ATOM 868 C CA . GLN A 1 109 ? -15.455 2.100 -21.113 1.00 39.75 109 GLN A CA 1
ATOM 869 C C . GLN A 1 109 ? -15.567 0.597 -21.413 1.00 39.75 109 GLN A C 1
ATOM 871 O O . GLN A 1 109 ? -15.605 0.215 -22.581 1.00 39.75 109 GLN A O 1
ATOM 876 N N . CYS A 1 110 ? -15.632 -0.236 -20.378 1.00 26.77 110 CYS A N 1
ATOM 877 C CA . CYS A 1 110 ? -16.197 -1.575 -20.495 1.00 26.77 110 CYS A CA 1
ATOM 878 C C . CYS A 1 110 ? -17.368 -1.654 -19.522 1.00 26.77 110 CYS A C 1
ATOM 880 O O . CYS A 1 110 ? -17.197 -1.729 -18.308 1.00 26.77 110 CYS A O 1
ATOM 882 N N . HIS A 1 111 ? -18.555 -1.540 -20.103 1.00 32.62 111 HIS A N 1
ATOM 883 C CA . HIS A 1 111 ? -19.818 -1.955 -19.524 1.00 32.62 111 HIS A CA 1
ATOM 884 C C . HIS A 1 111 ? -20.022 -3.407 -19.972 1.00 32.62 111 HIS A C 1
ATOM 886 O O . HIS A 1 111 ? -19.963 -3.645 -21.170 1.00 32.62 111 HIS A O 1
ATOM 892 N N . GLU A 1 112 ? -20.232 -4.332 -19.039 1.00 28.56 112 GLU A N 1
ATOM 893 C CA . GLU A 1 112 ? -20.826 -5.676 -19.213 1.00 28.56 112 GLU A CA 1
ATOM 894 C C . GLU A 1 112 ? -20.921 -6.234 -17.780 1.00 28.56 112 GLU A C 1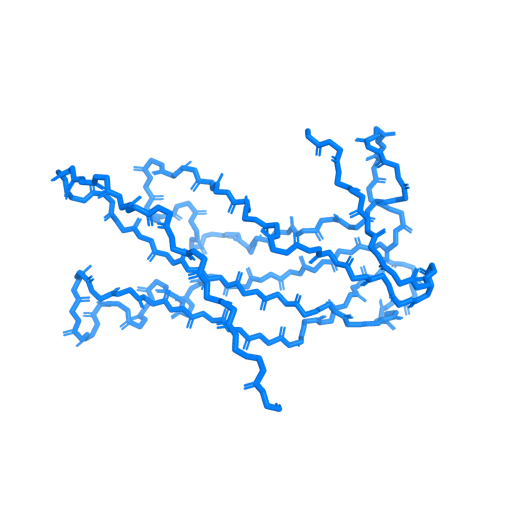
ATOM 896 O O . GLU A 1 112 ? -19.904 -6.455 -17.133 1.00 28.56 112 GLU A O 1
ATOM 901 N N . GLN A 1 113 ? -22.057 -6.124 -17.082 1.00 32.66 113 GLN A N 1
ATOM 902 C CA . GLN A 1 113 ? -23.201 -7.044 -17.145 1.00 32.66 113 GLN A CA 1
ATOM 903 C C . GLN A 1 113 ? -22.799 -8.499 -17.409 1.00 32.66 113 GLN A C 1
ATOM 905 O O . GLN A 1 113 ? -22.679 -8.900 -18.561 1.00 32.66 113 GLN A O 1
ATOM 910 N N . LEU A 1 114 ? -22.655 -9.262 -16.320 1.00 33.69 114 LEU A N 1
ATOM 911 C CA . LEU A 1 114 ? -23.392 -10.499 -16.028 1.00 33.69 114 LEU A CA 1
ATOM 912 C C . LEU A 1 114 ? -23.397 -10.723 -14.510 1.00 33.69 114 LEU A C 1
ATOM 914 O O . LEU A 1 114 ? -22.316 -10.584 -13.896 1.00 33.69 114 LEU A O 1
#

pLDDT: mean 70.15, std 16.65, range [26.77, 91.31]

Sequence (114 aa):
MSQKSTGSPENPVWDNSIMSIELTDDFQLQDYPLRLGLCSSETGPPDYGFVMINLEQILHSRTEVDPDEVVSMKGWFPLFDTMTGVRGRILAAWKHFRRGAGYKFPLRQCHEQL

Organism: NCBI:txid2562239

Secondary structure (DSSP, 8-state):
---PEEEETTEEEE-S-------S-GGGGTSS-EEEEE-SSSSS--SSEEEEE--HHHHHHHHHS-TT---EEEEEEEEEETTTEEEEEEEEEEE-----S-------------

InterPro domains:
  IPR038983 C2 domain-containing protein 5 [PTHR37412] (11-91)